Protein AF-A0A401QC01-F1 (afdb_monomer_lite)

Radius of gyration: 13.65 Å; chains: 1; bounding box: 38×26×32 Å

pLDDT: mean 96.96, std 3.57, range [67.38, 98.75]

Organism: Scyliorhinus torazame (NCBI:txid75743)

Foldseek 3Di:
DLAVVLLVVLVVQCVVALAAEDAQVCCCSNPPDDDYQADEDEAEAAPPVVVVPPVRVVVVVVLSVVSVCQSPDPPNDSRYGYYYYHCVRHVVVVVD

Sequence (96 aa):
TLLSEKVGQLMEWANRRAVIRMNGDKFRRFVRAPPRNYSIVVMFTALQPQRQCTVCKQVDEEYQILANSWRYSSSFINKLFFAMVDFDEGSDVFHQ

Secondary structure (DSSP, 8-state):
-HHHHHHHHHHHHHHH-SEEEE-HHHIIIIIISSP--SEEEEEEE--SGGG--HHHHHHHHHHHHHHHHHHTSTT--TTEEEEEEETTT-GGGGG-

Structure (mmCIF, N/CA/C/O backbone):
data_AF-A0A401QC01-F1
#
_entry.id   AF-A0A401QC01-F1
#
loop_
_atom_site.group_PDB
_atom_site.id
_atom_site.type_symbol
_atom_site.label_atom_id
_atom_site.label_alt_id
_atom_site.label_comp_id
_atom_site.label_asym_id
_atom_site.label_entity_id
_atom_site.label_seq_id
_atom_site.pdbx_PDB_ins_code
_atom_site.Cartn_x
_atom_site.Cartn_y
_atom_site.Cartn_z
_atom_site.occupancy
_atom_site.B_iso_or_equiv
_atom_site.auth_seq_id
_atom_site.auth_comp_id
_atom_site.auth_asym_id
_atom_site.auth_atom_id
_atom_site.pdbx_PDB_model_num
ATOM 1 N N . THR A 1 1 ? 15.649 4.694 -16.397 1.00 92.00 1 THR A N 1
ATOM 2 C CA . THR A 1 1 ? 15.240 3.319 -16.775 1.00 92.00 1 THR A CA 1
ATOM 3 C C . THR A 1 1 ? 13.912 3.022 -16.107 1.00 92.00 1 THR A C 1
ATOM 5 O O . THR A 1 1 ? 13.612 3.653 -15.099 1.00 92.00 1 THR A O 1
ATOM 8 N N . LEU A 1 2 ? 13.142 2.034 -16.580 1.00 96.75 2 LEU A N 1
ATOM 9 C CA . LEU A 1 2 ? 11.854 1.684 -15.957 1.00 96.75 2 LEU A CA 1
ATOM 10 C C . LEU A 1 2 ? 11.970 1.422 -14.440 1.00 96.75 2 LEU A C 1
ATOM 12 O O . LEU A 1 2 ? 11.094 1.805 -13.669 1.00 96.75 2 LEU A O 1
ATOM 16 N N . LEU A 1 3 ? 13.073 0.809 -13.988 1.00 98.00 3 LEU A N 1
ATOM 17 C CA . LEU A 1 3 ? 13.332 0.597 -12.561 1.00 98.00 3 LEU A CA 1
ATOM 18 C C . LEU A 1 3 ? 13.480 1.919 -11.792 1.00 98.00 3 LEU A C 1
ATOM 20 O O . LEU A 1 3 ? 12.869 2.073 -10.736 1.00 98.00 3 LEU A O 1
ATOM 24 N N . SER A 1 4 ? 14.272 2.867 -12.309 1.00 97.81 4 SER A N 1
ATOM 25 C CA . SER A 1 4 ? 14.483 4.156 -11.635 1.00 97.81 4 SER A CA 1
ATOM 26 C C . SER A 1 4 ? 13.198 4.978 -11.575 1.00 97.81 4 SER A C 1
ATOM 28 O O . SER A 1 4 ? 12.944 5.627 -10.569 1.00 97.81 4 SER A O 1
ATOM 30 N N . GLU A 1 5 ? 12.358 4.906 -12.610 1.00 98.31 5 GLU A N 1
ATOM 31 C CA . GLU A 1 5 ? 11.041 5.551 -12.632 1.00 98.31 5 GLU A CA 1
ATOM 32 C C . GLU A 1 5 ? 10.105 4.969 -11.570 1.00 98.31 5 GLU A C 1
ATOM 34 O O . GLU A 1 5 ? 9.464 5.721 -10.838 1.00 98.31 5 GLU A O 1
ATOM 39 N N . LYS A 1 6 ? 10.059 3.636 -11.430 1.00 98.56 6 LYS A N 1
ATOM 40 C CA . LYS A 1 6 ? 9.245 2.981 -10.394 1.00 98.56 6 LYS A CA 1
ATOM 41 C C . LYS A 1 6 ? 9.687 3.384 -8.989 1.00 98.56 6 LYS A C 1
ATOM 43 O O . LYS A 1 6 ? 8.842 3.725 -8.168 1.00 98.56 6 LYS A O 1
ATOM 48 N N . VAL A 1 7 ? 10.996 3.371 -8.724 1.00 98.44 7 VAL A N 1
ATOM 49 C CA . VAL A 1 7 ? 11.548 3.785 -7.424 1.00 98.44 7 VAL A CA 1
ATOM 50 C C . VAL A 1 7 ? 11.291 5.269 -7.166 1.00 98.44 7 VAL A C 1
ATOM 52 O O . VAL A 1 7 ? 10.894 5.624 -6.062 1.00 98.44 7 VAL A O 1
ATOM 55 N N . GLY A 1 8 ? 11.454 6.127 -8.177 1.00 98.44 8 GLY A N 1
ATOM 56 C CA . GLY A 1 8 ? 11.165 7.558 -8.075 1.00 98.44 8 GLY A CA 1
ATOM 57 C C . GLY A 1 8 ? 9.709 7.834 -7.692 1.00 98.44 8 GLY A C 1
ATOM 58 O O . GLY A 1 8 ? 9.461 8.580 -6.750 1.00 98.44 8 GLY A O 1
ATOM 59 N N . GLN A 1 9 ? 8.753 7.166 -8.346 1.00 98.38 9 GLN A N 1
ATOM 60 C CA . GLN A 1 9 ? 7.325 7.299 -8.024 1.00 98.38 9 GLN A CA 1
ATOM 61 C C . GLN A 1 9 ? 6.993 6.785 -6.617 1.00 98.38 9 GLN A C 1
ATOM 63 O O . GLN A 1 9 ? 6.269 7.445 -5.874 1.00 98.38 9 GLN A O 1
ATOM 68 N N . LEU A 1 10 ? 7.552 5.636 -6.218 1.00 98.56 10 LEU A N 1
ATOM 69 C CA . LEU A 1 10 ? 7.370 5.108 -4.863 1.00 98.56 10 LEU A CA 1
ATOM 70 C C . LEU A 1 10 ? 7.923 6.065 -3.801 1.00 98.56 10 LEU A C 1
ATOM 72 O O . LEU A 1 10 ? 7.256 6.293 -2.797 1.00 98.56 10 LEU A O 1
ATOM 76 N N . MET A 1 11 ? 9.092 6.665 -4.038 1.00 98.00 11 MET A N 1
ATOM 77 C CA . MET A 1 11 ? 9.675 7.675 -3.149 1.00 98.00 11 MET A CA 1
ATOM 78 C C . MET A 1 11 ? 8.820 8.938 -3.071 1.00 98.00 11 MET A C 1
ATOM 80 O O . MET A 1 11 ? 8.593 9.453 -1.980 1.00 98.00 11 MET A O 1
ATOM 84 N N . GLU A 1 12 ? 8.303 9.423 -4.201 1.00 97.81 12 GLU A N 1
ATOM 85 C CA . GLU A 1 12 ? 7.409 10.580 -4.222 1.00 97.81 12 GLU A CA 1
ATOM 86 C C . GLU A 1 12 ? 6.155 10.329 -3.370 1.00 97.81 12 GLU A C 1
ATOM 88 O O . GLU A 1 12 ? 5.779 11.164 -2.544 1.00 97.81 12 GLU A O 1
ATOM 93 N N . TRP A 1 13 ? 5.524 9.163 -3.518 1.00 98.25 13 TRP A N 1
ATOM 94 C CA . TRP A 1 13 ? 4.345 8.807 -2.728 1.00 98.25 13 TRP A CA 1
ATOM 95 C C . TRP A 1 13 ? 4.676 8.581 -1.254 1.00 98.25 13 TRP A C 1
ATOM 97 O O . TRP A 1 13 ? 3.963 9.110 -0.401 1.00 98.25 13 TRP A O 1
ATOM 107 N N . ALA A 1 14 ? 5.772 7.880 -0.956 1.00 96.56 14 ALA A N 1
ATOM 108 C CA . ALA A 1 14 ? 6.243 7.637 0.407 1.00 96.56 14 ALA A CA 1
ATOM 109 C C . ALA A 1 14 ? 6.622 8.933 1.139 1.00 96.56 14 ALA A C 1
ATOM 111 O O . ALA A 1 14 ? 6.482 9.005 2.357 1.00 96.56 14 ALA A O 1
ATOM 112 N N . ASN A 1 15 ? 7.032 9.975 0.406 1.00 94.19 15 ASN A N 1
ATOM 113 C CA . ASN A 1 15 ? 7.270 11.322 0.928 1.00 94.19 15 ASN A CA 1
ATOM 114 C C . ASN A 1 15 ? 5.980 12.118 1.157 1.00 94.19 15 ASN A C 1
ATOM 116 O O . ASN A 1 15 ? 5.967 13.028 1.983 1.00 94.19 15 ASN A O 1
ATOM 120 N N . ARG A 1 16 ? 4.859 11.755 0.530 1.00 96.00 16 ARG A N 1
ATOM 121 C CA . ARG A 1 16 ? 3.550 12.377 0.801 1.00 96.00 16 ARG A CA 1
ATOM 122 C C . ARG A 1 16 ? 2.791 11.682 1.929 1.00 96.00 16 ARG A C 1
ATOM 124 O O . ARG A 1 16 ? 2.152 12.361 2.724 1.00 96.00 16 ARG A O 1
ATOM 131 N N . ARG A 1 17 ? 2.851 10.350 2.009 1.00 96.50 17 ARG A N 1
ATOM 132 C CA . ARG A 1 17 ? 2.180 9.535 3.039 1.00 96.50 17 ARG A CA 1
ATOM 133 C C . ARG A 1 17 ? 3.043 8.336 3.416 1.00 96.50 17 ARG A C 1
ATOM 135 O O . ARG A 1 17 ? 3.678 7.757 2.545 1.00 96.50 17 ARG A O 1
ATOM 142 N N . ALA A 1 18 ? 3.030 7.949 4.691 1.00 97.31 18 ALA A N 1
ATOM 143 C CA . ALA A 1 18 ? 3.803 6.803 5.175 1.00 97.31 18 ALA A CA 1
ATOM 144 C C . ALA A 1 18 ? 3.342 5.468 4.559 1.00 97.31 18 ALA A C 1
ATOM 146 O O . ALA A 1 18 ? 4.174 4.617 4.256 1.00 97.31 18 ALA A O 1
ATOM 147 N N . VAL A 1 19 ? 2.034 5.315 4.311 1.00 98.56 19 VAL A N 1
ATOM 148 C CA . VAL A 1 19 ? 1.450 4.146 3.640 1.00 98.56 19 VAL A CA 1
ATOM 149 C C . VAL A 1 19 ? 0.894 4.532 2.268 1.00 98.56 19 VAL A C 1
ATOM 151 O O . VAL A 1 19 ? 0.051 5.424 2.139 1.00 98.56 19 VAL A O 1
ATOM 154 N N . ILE A 1 20 ? 1.345 3.835 1.226 1.00 98.56 20 ILE A N 1
ATOM 155 C CA . ILE A 1 20 ? 0.912 4.034 -0.159 1.00 98.56 20 ILE A CA 1
ATOM 156 C C . ILE A 1 20 ? -0.373 3.240 -0.413 1.00 98.56 20 ILE A C 1
ATOM 158 O O . ILE A 1 20 ? -0.370 2.012 -0.403 1.00 98.56 20 ILE A O 1
ATOM 162 N N . ARG A 1 21 ? -1.477 3.931 -0.704 1.00 98.19 21 ARG A N 1
ATOM 163 C CA . ARG A 1 21 ? -2.749 3.282 -1.053 1.00 98.19 21 ARG A CA 1
ATOM 164 C C . ARG A 1 21 ? -2.742 2.807 -2.511 1.00 98.19 21 ARG A C 1
ATOM 166 O O . ARG A 1 21 ? -2.475 3.595 -3.432 1.00 98.19 21 ARG A O 1
ATOM 173 N N . MET A 1 22 ? -3.004 1.520 -2.717 1.00 98.38 22 MET A N 1
ATOM 174 C CA . MET A 1 22 ? -2.938 0.846 -4.012 1.00 98.38 22 MET A CA 1
ATOM 175 C C . MET A 1 22 ? -4.282 0.219 -4.390 1.00 98.38 22 MET A C 1
ATOM 177 O O . MET A 1 22 ? -4.917 -0.442 -3.578 1.00 98.38 22 MET A O 1
ATOM 181 N N . ASN A 1 23 ? -4.657 0.382 -5.658 1.00 97.25 23 ASN A N 1
ATOM 182 C CA . ASN A 1 23 ? -5.655 -0.445 -6.332 1.00 97.25 23 ASN A CA 1
ATOM 183 C C . ASN A 1 23 ? -4.959 -1.615 -7.059 1.00 97.25 23 ASN A C 1
ATOM 185 O O . ASN A 1 23 ? -3.725 -1.731 -7.022 1.00 97.25 23 ASN A O 1
ATOM 189 N N . GLY A 1 24 ? -5.725 -2.438 -7.781 1.00 97.06 24 GLY A N 1
ATOM 190 C CA . GLY A 1 24 ? -5.193 -3.581 -8.534 1.00 97.06 24 GLY A CA 1
ATOM 191 C C . GLY A 1 24 ? -4.080 -3.226 -9.528 1.00 97.06 24 GLY A C 1
ATOM 192 O O . GLY A 1 24 ? -3.048 -3.902 -9.573 1.00 97.06 24 GLY A O 1
ATOM 193 N N . ASP A 1 25 ? -4.216 -2.122 -10.270 1.00 97.62 25 ASP A N 1
ATOM 194 C CA . ASP A 1 25 ? -3.207 -1.692 -11.250 1.00 97.62 25 ASP A CA 1
ATOM 195 C C . ASP A 1 25 ? -1.888 -1.282 -10.597 1.00 97.62 25 ASP A C 1
ATOM 197 O O . ASP A 1 25 ? -0.811 -1.710 -11.028 1.00 97.62 25 ASP A O 1
ATOM 201 N N . LYS A 1 26 ? -1.950 -0.479 -9.527 1.00 98.25 26 LYS A N 1
ATOM 202 C CA . LYS A 1 26 ? -0.754 -0.100 -8.764 1.00 98.25 26 LYS A CA 1
ATOM 203 C C . LYS A 1 26 ? -0.098 -1.332 -8.150 1.00 98.25 26 LYS A C 1
ATOM 205 O O . LYS A 1 26 ? 1.115 -1.495 -8.273 1.00 98.25 26 LYS A O 1
ATOM 210 N N . PHE A 1 27 ? -0.878 -2.229 -7.552 1.00 98.38 27 PHE A N 1
ATOM 211 C CA . PHE A 1 27 ? -0.346 -3.463 -6.983 1.00 98.38 27 PHE A CA 1
ATOM 212 C C . PHE A 1 27 ? 0.380 -4.301 -8.047 1.00 98.38 27 PHE A C 1
ATOM 214 O O . PHE A 1 27 ? 1.554 -4.648 -7.879 1.00 98.38 27 PHE A O 1
ATOM 221 N N . ARG A 1 28 ? -0.252 -4.540 -9.204 1.00 97.69 28 ARG A N 1
ATOM 222 C CA . ARG A 1 28 ? 0.384 -5.244 -10.326 1.00 97.69 28 ARG A CA 1
ATOM 223 C C . ARG A 1 28 ? 1.677 -4.566 -10.766 1.00 97.69 28 ARG A C 1
ATOM 225 O O . ARG A 1 28 ? 2.701 -5.234 -10.884 1.00 97.69 28 ARG A O 1
ATOM 232 N N . ARG A 1 29 ? 1.663 -3.247 -10.968 1.00 98.06 29 ARG A N 1
ATOM 233 C CA . ARG A 1 29 ? 2.817 -2.496 -11.482 1.00 98.06 29 ARG A CA 1
ATOM 234 C C . ARG A 1 29 ? 3.987 -2.446 -10.500 1.00 98.06 29 ARG A C 1
ATOM 236 O O . ARG A 1 29 ? 5.132 -2.644 -10.910 1.00 98.06 29 ARG A O 1
ATOM 243 N N . PHE A 1 30 ? 3.736 -2.152 -9.227 1.00 98.50 30 PHE A N 1
ATOM 244 C CA . PHE A 1 30 ? 4.796 -1.856 -8.258 1.00 98.50 30 PHE A CA 1
ATOM 245 C C . PHE A 1 30 ? 5.182 -3.051 -7.390 1.00 98.50 30 PHE A C 1
ATOM 247 O O . PHE A 1 30 ? 6.358 -3.151 -7.033 1.00 98.50 30 PHE A O 1
ATOM 254 N N . VAL A 1 31 ? 4.243 -3.959 -7.105 1.00 97.94 31 VAL A N 1
ATOM 255 C CA . VAL A 1 31 ? 4.452 -5.117 -6.221 1.00 97.94 31 VAL A CA 1
ATOM 256 C 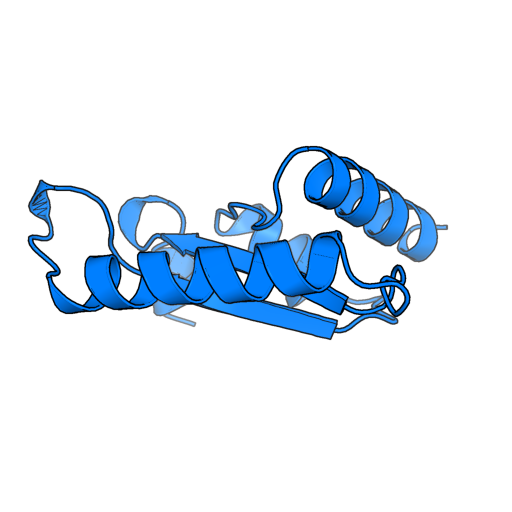C . VAL A 1 31 ? 4.727 -6.396 -7.008 1.00 97.94 31 VAL A C 1
ATOM 258 O O . VAL A 1 31 ? 5.632 -7.132 -6.635 1.00 97.94 31 VAL A O 1
ATOM 261 N N . ARG A 1 32 ? 4.002 -6.674 -8.103 1.00 97.00 32 ARG A N 1
ATOM 262 C CA . ARG A 1 32 ? 4.141 -7.943 -8.856 1.00 97.00 32 ARG A CA 1
ATOM 263 C C . ARG A 1 32 ? 5.109 -7.857 -10.035 1.00 97.00 32 ARG A C 1
ATOM 265 O O . ARG A 1 32 ? 5.958 -8.734 -10.180 1.00 97.00 32 ARG A O 1
ATOM 272 N N . ALA A 1 33 ? 5.022 -6.810 -10.851 1.00 97.94 33 ALA A N 1
ATOM 273 C CA . ALA A 1 33 ? 5.767 -6.725 -12.102 1.00 97.94 33 ALA A CA 1
ATOM 274 C C . ALA A 1 33 ? 7.268 -6.450 -11.871 1.00 97.94 33 ALA A C 1
ATOM 276 O O . ALA A 1 33 ? 7.616 -5.583 -11.052 1.00 97.94 33 ALA A O 1
ATOM 277 N N . PRO A 1 34 ? 8.173 -7.129 -12.600 1.00 97.44 34 PRO A N 1
ATOM 278 C CA . PRO A 1 34 ? 9.573 -6.730 -12.686 1.00 97.44 34 PRO A CA 1
ATOM 279 C C . PRO A 1 34 ? 9.723 -5.416 -13.485 1.00 97.44 34 PRO A C 1
ATOM 281 O O . PRO A 1 34 ? 8.785 -4.981 -14.154 1.00 97.44 34 PRO A O 1
ATOM 284 N N . PRO A 1 35 ? 10.885 -4.747 -13.420 1.00 97.75 35 PRO A N 1
ATOM 285 C CA . PRO A 1 35 ? 11.984 -4.985 -12.485 1.00 97.75 35 PRO A CA 1
ATOM 286 C C . PRO A 1 35 ? 11.663 -4.430 -11.085 1.00 97.75 35 PRO A C 1
ATOM 288 O O . PRO A 1 35 ? 10.882 -3.480 -10.950 1.00 97.75 35 PRO A O 1
ATOM 291 N N . ARG A 1 36 ? 12.276 -5.010 -10.044 1.00 98.31 36 ARG A N 1
ATOM 292 C CA . ARG A 1 36 ? 12.250 -4.501 -8.661 1.00 98.31 36 ARG A CA 1
ATOM 293 C C . ARG A 1 36 ? 13.607 -4.709 -7.995 1.00 98.31 36 ARG A C 1
ATOM 295 O O . ARG A 1 36 ? 14.235 -5.742 -8.189 1.00 98.31 36 ARG A O 1
ATOM 302 N N . ASN A 1 37 ? 14.029 -3.739 -7.194 1.00 97.94 37 ASN A N 1
ATOM 303 C CA . ASN A 1 37 ? 15.223 -3.813 -6.343 1.00 97.94 37 ASN A CA 1
ATOM 304 C C . ASN A 1 37 ? 14.943 -3.242 -4.940 1.00 97.94 37 ASN A C 1
ATOM 306 O O . ASN A 1 37 ? 15.833 -2.667 -4.308 1.00 97.94 37 ASN A O 1
ATOM 310 N N . TYR A 1 38 ? 13.685 -3.357 -4.523 1.00 98.44 38 TYR A N 1
ATOM 311 C CA . TYR A 1 38 ? 13.098 -2.852 -3.293 1.00 98.44 38 TYR A CA 1
ATOM 312 C C . TYR A 1 38 ? 12.067 -3.869 -2.789 1.00 98.44 38 TYR A C 1
ATOM 314 O O . TYR A 1 38 ? 11.490 -4.627 -3.578 1.00 98.44 38 TYR A O 1
ATOM 322 N N . SER A 1 39 ? 11.814 -3.847 -1.488 1.00 98.50 39 SER A N 1
ATOM 323 C CA . SER A 1 39 ? 10.757 -4.597 -0.820 1.00 98.50 39 SER A CA 1
ATOM 324 C C . SER A 1 39 ? 9.538 -3.705 -0.596 1.00 98.50 39 SER A C 1
ATOM 326 O O . SER A 1 39 ? 9.664 -2.496 -0.393 1.00 98.50 39 SER A O 1
ATOM 328 N N . ILE A 1 40 ? 8.349 -4.305 -0.624 1.00 98.38 40 ILE A N 1
ATOM 329 C CA . ILE A 1 40 ? 7.104 -3.642 -0.232 1.00 98.38 40 ILE A CA 1
ATOM 330 C C . ILE A 1 40 ? 6.412 -4.536 0.790 1.00 98.38 40 ILE A C 1
ATOM 332 O O . ILE A 1 40 ? 6.144 -5.701 0.501 1.00 98.38 40 ILE A O 1
ATOM 336 N N . VAL A 1 41 ? 6.121 -3.986 1.965 1.00 98.56 41 VAL A N 1
ATOM 337 C CA . VAL A 1 41 ? 5.203 -4.599 2.930 1.00 98.56 41 VAL A CA 1
ATOM 338 C C . VAL A 1 41 ? 3.807 -4.133 2.539 1.00 98.56 41 VAL A C 1
ATOM 340 O O . VAL A 1 41 ? 3.593 -2.931 2.391 1.00 98.56 41 VAL A O 1
ATOM 343 N N . VAL A 1 42 ? 2.876 -5.062 2.324 1.00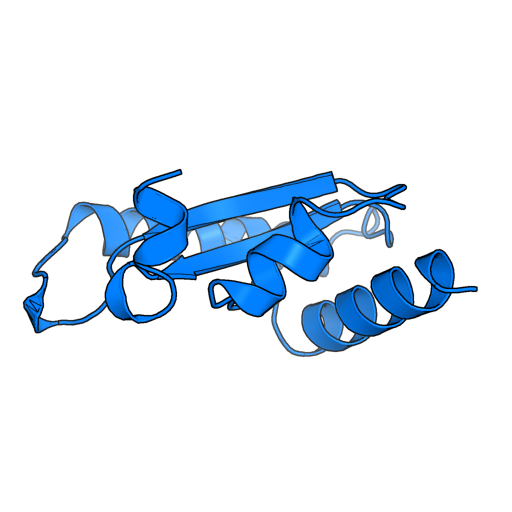 98.50 42 VAL A N 1
ATOM 344 C CA . VAL A 1 42 ? 1.508 -4.741 1.898 1.00 98.50 42 VAL A CA 1
ATOM 345 C C . VAL A 1 42 ? 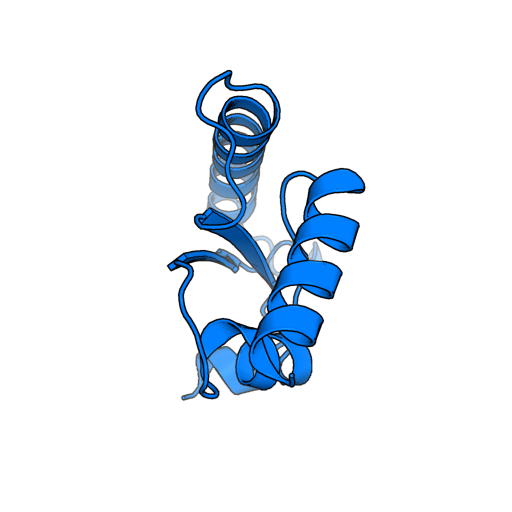0.527 -5.191 2.970 1.00 98.50 42 VAL A C 1
ATOM 347 O O . VAL A 1 42 ? 0.473 -6.377 3.288 1.00 98.50 42 VAL A O 1
ATOM 350 N N . MET A 1 43 ? -0.264 -4.258 3.495 1.00 98.62 43 MET A N 1
ATOM 351 C CA . MET A 1 43 ? -1.424 -4.569 4.325 1.00 98.62 43 MET A CA 1
ATOM 352 C C . MET A 1 43 ? -2.661 -4.759 3.440 1.00 98.62 43 MET A C 1
ATOM 354 O O . MET A 1 43 ? -3.134 -3.819 2.798 1.00 98.62 43 MET A O 1
ATOM 358 N N . PHE A 1 44 ? -3.197 -5.974 3.420 1.00 98.25 44 PHE A N 1
ATOM 359 C CA . PHE A 1 44 ? -4.504 -6.264 2.835 1.00 98.25 44 PHE A CA 1
ATOM 360 C C . PHE A 1 44 ? -5.585 -5.994 3.877 1.00 98.25 44 PHE A C 1
ATOM 362 O O . PHE A 1 44 ? -5.504 -6.506 4.992 1.00 98.25 44 PHE A O 1
ATOM 369 N N . THR A 1 45 ? -6.565 -5.159 3.539 1.00 98.56 45 THR A N 1
ATOM 370 C CA . THR A 1 45 ? -7.534 -4.642 4.514 1.00 98.56 45 THR A CA 1
ATOM 371 C C . THR A 1 45 ? -8.927 -4.451 3.910 1.00 98.56 45 THR A C 1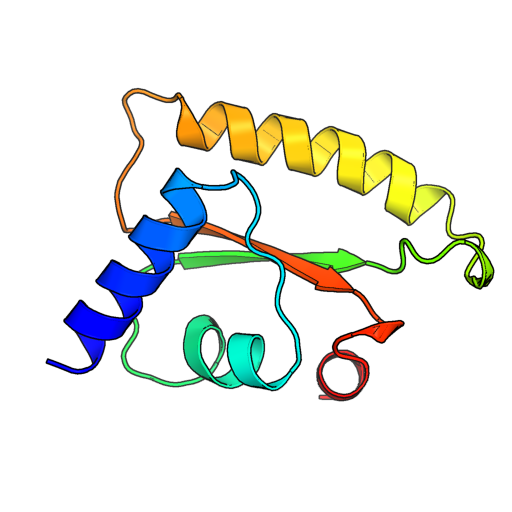
ATOM 373 O O . THR A 1 45 ? -9.121 -4.615 2.709 1.00 98.56 45 THR A O 1
ATOM 376 N N . ALA A 1 46 ? -9.900 -4.106 4.749 1.00 98.38 46 ALA A N 1
ATOM 377 C CA . ALA A 1 46 ? -11.267 -3.759 4.366 1.00 98.38 46 ALA A CA 1
ATOM 378 C C . ALA A 1 46 ? -11.794 -2.674 5.321 1.00 98.38 46 ALA A C 1
ATOM 380 O O . ALA A 1 46 ? -12.516 -2.961 6.279 1.00 98.38 46 ALA A O 1
ATOM 381 N N . LEU A 1 47 ? -11.371 -1.425 5.107 1.00 97.94 47 LEU A N 1
ATOM 382 C CA . LEU A 1 47 ? -11.648 -0.313 6.026 1.00 97.94 47 LEU A CA 1
ATOM 383 C C . LEU A 1 47 ? -12.974 0.390 5.741 1.00 97.94 47 LEU A C 1
ATOM 385 O O . LEU A 1 47 ? -13.428 1.194 6.560 1.00 97.94 47 LEU A O 1
ATOM 389 N N . GLN A 1 48 ? -13.602 0.097 4.603 1.00 97.56 48 GLN A N 1
ATOM 390 C CA . GLN A 1 48 ? -14.870 0.712 4.253 1.00 97.56 48 GLN A CA 1
ATOM 391 C C . GLN A 1 48 ? -15.952 0.419 5.315 1.00 97.56 48 GLN A C 1
ATOM 393 O O . GLN A 1 48 ? -16.107 -0.737 5.727 1.00 97.56 48 GLN A O 1
ATOM 398 N N . PRO A 1 49 ? -16.730 1.425 5.770 1.00 96.31 49 PRO A N 1
ATOM 399 C CA . PRO A 1 49 ? -17.664 1.265 6.887 1.00 96.31 49 PRO A CA 1
ATOM 400 C C . PRO A 1 49 ? -18.672 0.122 6.717 1.00 96.31 49 PRO A C 1
ATOM 402 O O . PRO A 1 49 ? -18.975 -0.564 7.694 1.00 96.31 49 PRO A O 1
ATOM 405 N N . GLN A 1 50 ? -19.139 -0.134 5.489 1.00 97.25 50 GLN A N 1
ATOM 406 C CA . GLN A 1 50 ? -20.077 -1.217 5.171 1.00 97.25 50 GLN A CA 1
ATOM 407 C C . GLN A 1 50 ? -19.515 -2.621 5.430 1.00 97.25 50 GLN A C 1
ATOM 409 O O . GLN A 1 50 ? -20.285 -3.567 5.560 1.00 97.25 50 GLN A O 1
ATOM 414 N N . ARG A 1 51 ? -18.186 -2.774 5.508 1.00 96.94 51 ARG A N 1
ATOM 415 C CA . ARG A 1 51 ? -17.525 -4.054 5.798 1.00 96.94 51 ARG A CA 1
ATOM 416 C C . ARG A 1 51 ? -17.499 -4.379 7.287 1.00 96.94 51 ARG A C 1
ATOM 418 O O . ARG A 1 51 ? -17.292 -5.534 7.633 1.00 96.94 51 ARG A O 1
ATOM 425 N N . GLN A 1 52 ? -17.675 -3.375 8.153 1.00 97.31 52 GLN A N 1
ATOM 426 C CA . GLN A 1 52 ? -17.677 -3.520 9.616 1.00 97.31 52 GLN A CA 1
ATOM 427 C C . GLN A 1 52 ? -16.481 -4.329 10.174 1.00 97.31 52 GLN A C 1
ATOM 429 O O . GLN A 1 52 ? -16.584 -4.971 11.216 1.00 97.31 52 GLN A O 1
ATOM 434 N N . CYS A 1 53 ? -15.318 -4.290 9.509 1.00 98.12 53 CYS A N 1
ATOM 435 C CA . CYS A 1 53 ? -14.146 -5.065 9.918 1.00 98.12 53 CYS A CA 1
ATOM 436 C C . CYS A 1 53 ? -13.395 -4.384 11.075 1.00 98.12 53 CYS A C 1
ATOM 438 O O . CYS A 1 53 ? -12.514 -3.551 10.860 1.00 98.12 53 CYS A O 1
ATOM 440 N N . THR A 1 54 ? -13.720 -4.743 12.318 1.00 98.00 54 THR A N 1
ATOM 441 C CA . THR A 1 54 ? -13.063 -4.181 13.515 1.00 98.00 54 THR A CA 1
ATOM 442 C C . THR A 1 54 ? -11.568 -4.499 13.569 1.00 98.00 54 THR A C 1
ATOM 444 O O . THR A 1 54 ? -10.768 -3.608 13.839 1.00 98.00 54 THR A O 1
ATOM 447 N N . VAL A 1 55 ? -11.177 -5.735 13.238 1.00 98.19 55 VAL A N 1
ATOM 448 C CA . VAL A 1 55 ? -9.761 -6.153 13.225 1.00 98.19 55 VAL A CA 1
ATOM 449 C C . VAL A 1 55 ? -8.959 -5.342 12.206 1.00 98.19 55 VAL A C 1
ATOM 451 O O . VAL A 1 55 ? -7.848 -4.915 12.498 1.00 98.19 55 VAL A O 1
ATOM 454 N N . CYS A 1 56 ? -9.539 -5.059 11.036 1.00 98.38 56 CYS A N 1
ATOM 455 C CA . CYS A 1 56 ? -8.888 -4.263 9.997 1.00 98.38 56 CYS A CA 1
ATOM 456 C C . CYS A 1 56 ? -8.557 -2.846 10.483 1.00 98.38 56 CYS A C 1
ATOM 458 O O . CYS A 1 56 ? -7.494 -2.329 10.159 1.00 98.38 56 CYS A O 1
ATOM 460 N N . LYS A 1 57 ? -9.451 -2.232 11.271 1.00 98.06 57 LYS A N 1
ATOM 461 C CA . LYS A 1 57 ? -9.233 -0.899 11.851 1.00 98.06 57 LYS A CA 1
ATOM 462 C C . LYS A 1 57 ? -8.113 -0.912 12.890 1.00 98.06 57 LYS A C 1
ATOM 464 O O . LYS A 1 57 ? -7.210 -0.094 12.803 1.00 98.06 57 LYS A O 1
ATOM 469 N N . GLN A 1 58 ? -8.137 -1.879 13.809 1.00 98.12 58 GLN A N 1
ATOM 470 C CA . GLN A 1 58 ? -7.098 -2.024 14.838 1.00 98.12 58 GLN A CA 1
ATOM 471 C C . GLN A 1 58 ? -5.713 -2.260 14.222 1.00 98.12 58 GLN A C 1
ATOM 473 O O . GLN A 1 58 ? -4.728 -1.672 14.649 1.00 98.12 58 GLN A O 1
ATOM 478 N N . VAL A 1 59 ? -5.632 -3.097 13.185 1.00 98.38 59 VAL A N 1
ATOM 479 C CA . VAL A 1 59 ? -4.365 -3.355 12.490 1.00 98.38 59 VAL A CA 1
ATOM 480 C C . VAL A 1 59 ? -3.914 -2.143 11.672 1.00 98.38 59 VAL A C 1
ATOM 482 O O . VAL A 1 59 ? -2.715 -1.886 11.628 1.00 98.38 59 VAL A O 1
ATOM 485 N N . ASP A 1 60 ? -4.825 -1.382 11.050 1.00 98.50 60 ASP A N 1
ATOM 486 C CA . ASP A 1 60 ? -4.458 -0.147 10.338 1.00 98.50 60 ASP A CA 1
ATOM 487 C C . ASP A 1 60 ? -3.809 0.868 11.284 1.00 98.50 60 ASP A C 1
ATOM 489 O O . ASP A 1 60 ? -2.769 1.414 10.932 1.00 98.50 60 ASP A O 1
ATOM 493 N N . GLU A 1 61 ? -4.336 1.054 12.497 1.00 98.38 61 GLU A N 1
ATOM 494 C CA . GLU A 1 61 ? -3.742 1.943 13.508 1.00 98.38 61 GLU A CA 1
ATOM 495 C C . GLU A 1 61 ? -2.271 1.582 13.793 1.00 98.38 61 GLU A C 1
ATOM 497 O O . GLU A 1 61 ? -1.380 2.426 13.649 1.00 98.38 61 GLU A O 1
ATOM 502 N N . GLU A 1 62 ? -1.991 0.309 14.078 1.00 98.62 62 GLU A N 1
ATOM 503 C CA . GLU A 1 62 ? -0.628 -0.184 14.318 1.00 98.62 62 GLU A CA 1
ATOM 504 C C . GLU A 1 62 ? 0.255 -0.106 13.062 1.00 98.62 62 GLU A C 1
ATOM 506 O O . GLU A 1 62 ? 1.444 0.228 13.120 1.00 98.62 62 GLU A O 1
ATOM 511 N N . TYR A 1 63 ? -0.324 -0.369 11.891 1.00 98.75 63 TYR A N 1
ATOM 512 C CA . TYR A 1 63 ? 0.389 -0.316 10.621 1.00 98.75 63 TYR A CA 1
ATOM 513 C C . TYR A 1 63 ? 0.787 1.117 10.243 1.00 98.75 63 TYR A C 1
ATOM 515 O O . TYR A 1 63 ? 1.892 1.336 9.736 1.00 98.75 63 TYR A O 1
ATOM 523 N N . GLN A 1 64 ? -0.063 2.109 10.536 1.00 98.56 64 GLN A N 1
ATOM 524 C CA . GLN A 1 64 ? 0.279 3.524 10.391 1.00 98.56 64 GLN A CA 1
ATOM 525 C C . GLN A 1 64 ? 1.425 3.913 11.325 1.00 98.56 64 GLN A C 1
ATOM 527 O O . GLN A 1 64 ? 2.329 4.632 10.891 1.00 98.56 64 GLN A O 1
ATOM 532 N N . ILE A 1 65 ? 1.424 3.449 12.580 1.00 98.44 65 ILE A N 1
ATOM 533 C CA . ILE A 1 65 ? 2.523 3.710 13.521 1.00 98.44 65 ILE A CA 1
ATOM 534 C C . ILE A 1 65 ? 3.828 3.152 12.948 1.00 98.44 65 ILE A C 1
ATOM 536 O O . ILE A 1 65 ? 4.783 3.908 12.764 1.00 98.44 65 ILE A O 1
ATOM 540 N N . LEU A 1 66 ? 3.845 1.873 12.558 1.00 98.31 66 LEU A N 1
ATOM 541 C CA . LEU A 1 66 ? 5.019 1.217 11.977 1.00 98.31 66 LEU A CA 1
ATOM 542 C C . LEU A 1 66 ? 5.555 1.955 10.739 1.00 98.31 66 LEU A C 1
ATOM 544 O O . LEU A 1 66 ? 6.755 2.228 10.639 1.00 98.31 66 LEU A O 1
ATOM 548 N N . ALA A 1 67 ? 4.676 2.301 9.797 1.00 98.31 67 ALA A N 1
ATOM 549 C CA . ALA A 1 67 ? 5.068 2.987 8.571 1.00 98.31 67 ALA A CA 1
ATOM 550 C C . ALA A 1 67 ? 5.613 4.401 8.845 1.00 98.31 67 ALA A C 1
ATOM 552 O O . ALA A 1 67 ? 6.576 4.828 8.202 1.00 98.31 67 ALA A O 1
ATOM 553 N N . ASN A 1 68 ? 5.039 5.127 9.811 1.00 98.06 68 ASN A N 1
ATOM 554 C CA . ASN A 1 68 ? 5.556 6.429 10.231 1.00 98.06 68 ASN A CA 1
ATOM 555 C C . ASN A 1 68 ? 6.918 6.294 10.919 1.00 98.06 68 ASN A C 1
ATOM 557 O O . ASN A 1 68 ? 7.837 7.043 10.587 1.00 98.06 68 ASN A O 1
ATOM 561 N N . SER A 1 69 ? 7.093 5.316 11.811 1.00 97.75 69 SER A N 1
ATOM 562 C CA . SER A 1 69 ? 8.388 5.040 12.441 1.00 97.75 69 SER A CA 1
ATOM 563 C C . SER A 1 69 ? 9.474 4.759 11.402 1.00 97.75 69 SER A C 1
ATOM 565 O O . SER A 1 69 ? 10.583 5.272 11.530 1.00 97.75 69 SER A O 1
ATOM 567 N N . TRP A 1 70 ? 9.157 4.012 10.338 1.00 97.06 70 TRP A N 1
ATOM 568 C CA . TRP A 1 70 ? 10.082 3.811 9.221 1.00 97.06 70 TRP A CA 1
ATOM 569 C C . TRP A 1 70 ? 10.400 5.114 8.485 1.00 97.06 70 TRP A C 1
ATOM 571 O O . TRP A 1 70 ? 11.568 5.424 8.264 1.00 97.06 70 TRP A O 1
ATOM 581 N N . ARG A 1 71 ? 9.374 5.893 8.129 1.00 94.88 71 ARG A N 1
ATOM 582 C CA . ARG A 1 71 ? 9.523 7.153 7.388 1.00 94.88 71 ARG A CA 1
ATOM 583 C C . ARG A 1 71 ? 10.440 8.156 8.096 1.00 94.88 71 ARG A C 1
ATOM 585 O O . ARG A 1 71 ? 11.191 8.857 7.426 1.00 94.88 71 ARG A O 1
ATOM 592 N N . TYR A 1 72 ? 10.353 8.248 9.421 1.00 95.06 72 TYR A N 1
ATOM 593 C CA . TYR A 1 72 ? 11.151 9.183 10.224 1.00 95.06 72 TYR A CA 1
ATOM 594 C C . TYR A 1 72 ? 12.450 8.573 10.771 1.00 95.06 72 TYR A C 1
ATOM 596 O O . TYR A 1 72 ? 13.207 9.257 11.457 1.00 95.06 72 TYR A O 1
ATOM 604 N N . SER A 1 73 ? 12.728 7.303 10.474 1.00 96.00 73 SER A N 1
ATOM 605 C CA . SER A 1 73 ? 13.959 6.641 10.899 1.00 96.00 73 SER A CA 1
ATOM 606 C C . SER A 1 73 ? 15.172 7.185 10.146 1.00 96.00 73 SER A C 1
ATOM 608 O O . SER A 1 73 ? 15.128 7.401 8.936 1.00 96.00 73 SER A O 1
ATOM 610 N N . SER A 1 74 ? 16.311 7.293 10.832 1.00 94.00 74 SER A N 1
ATOM 611 C CA . SER A 1 74 ? 17.612 7.548 10.194 1.00 94.00 74 SER A CA 1
ATOM 612 C C . SER A 1 74 ? 18.034 6.435 9.227 1.00 94.00 74 SER A C 1
ATOM 614 O O . SER A 1 74 ? 18.904 6.643 8.388 1.00 94.00 74 SER A O 1
ATOM 616 N N . SER A 1 75 ? 17.411 5.257 9.330 1.00 92.12 75 SER A N 1
ATOM 617 C CA . SER A 1 75 ? 17.630 4.120 8.430 1.00 92.12 75 SER A CA 1
ATOM 618 C C . SER A 1 75 ? 16.773 4.174 7.161 1.00 92.12 75 SER A C 1
ATOM 620 O O . SER A 1 75 ? 16.857 3.258 6.343 1.00 92.12 75 SER A O 1
ATOM 622 N N . PHE A 1 76 ? 15.937 5.205 6.990 1.00 91.00 76 PHE A N 1
ATOM 623 C CA . PHE A 1 76 ? 15.062 5.342 5.831 1.00 91.00 76 PHE A CA 1
ATOM 624 C C . PHE A 1 76 ? 15.858 5.356 4.518 1.00 91.00 76 PHE A C 1
ATOM 626 O O . PHE A 1 76 ? 16.722 6.202 4.290 1.00 91.00 76 PHE A O 1
ATOM 633 N N . ILE A 1 77 ? 15.531 4.419 3.625 1.00 93.62 77 ILE A N 1
ATOM 634 C CA . ILE A 1 77 ? 16.138 4.273 2.297 1.00 93.62 77 ILE A CA 1
ATOM 635 C C . ILE A 1 77 ? 15.087 3.858 1.263 1.00 93.62 77 ILE A C 1
ATOM 637 O O . ILE A 1 77 ? 14.070 3.247 1.590 1.00 93.62 77 ILE A O 1
ATOM 641 N N . ASN A 1 78 ? 15.376 4.080 -0.022 1.00 94.69 78 ASN A N 1
ATOM 642 C CA . ASN A 1 78 ? 14.499 3.742 -1.156 1.00 94.69 78 ASN A CA 1
ATOM 643 C C . ASN A 1 78 ? 14.403 2.231 -1.478 1.00 94.69 78 ASN A C 1
ATOM 645 O O . ASN A 1 78 ? 14.172 1.839 -2.625 1.00 94.69 78 ASN A O 1
ATOM 649 N N . LYS A 1 79 ? 14.621 1.380 -0.471 1.00 97.44 79 LYS A N 1
ATOM 650 C CA . LYS A 1 79 ? 14.638 -0.084 -0.571 1.00 97.44 79 LYS A CA 1
ATOM 651 C C . LYS A 1 79 ? 13.477 -0.755 0.150 1.00 97.44 79 LYS A C 1
ATOM 653 O O . LYS A 1 79 ? 13.277 -1.945 -0.072 1.00 97.44 79 LYS A O 1
ATOM 658 N N . LEU A 1 80 ? 12.714 -0.027 0.964 1.00 98.12 80 LEU A N 1
ATOM 659 C CA . LEU A 1 80 ? 11.552 -0.547 1.676 1.00 98.12 80 LEU A CA 1
ATOM 660 C C . LEU A 1 80 ? 10.418 0.478 1.662 1.00 98.12 80 LEU A C 1
ATOM 662 O O . LEU A 1 80 ? 10.615 1.637 2.027 1.00 98.12 80 LEU A O 1
ATOM 666 N N . PHE A 1 81 ? 9.229 0.025 1.273 1.00 98.56 81 PHE A N 1
ATOM 667 C CA . PHE A 1 81 ? 8.017 0.837 1.224 1.00 98.56 81 PHE A CA 1
ATOM 668 C C . PHE A 1 81 ? 6.854 0.127 1.920 1.00 98.56 81 PHE A C 1
ATOM 670 O O . PHE A 1 81 ? 6.777 -1.103 1.917 1.00 98.56 81 PHE A O 1
ATOM 677 N N . PHE A 1 82 ? 5.931 0.915 2.469 1.00 98.69 82 PHE A N 1
ATOM 678 C CA . PHE A 1 82 ? 4.699 0.435 3.089 1.00 98.69 82 PHE A CA 1
ATOM 679 C C . PHE A 1 82 ? 3.518 0.787 2.193 1.00 98.69 82 PHE A C 1
ATOM 681 O O . PHE A 1 82 ? 3.412 1.910 1.692 1.00 98.69 82 PHE A O 1
ATOM 688 N N . ALA A 1 83 ? 2.638 -0.178 1.966 1.00 98.69 83 ALA A N 1
ATOM 689 C CA . ALA A 1 83 ? 1.476 -0.014 1.113 1.00 98.69 83 ALA A CA 1
ATOM 690 C C . ALA A 1 83 ? 0.256 -0.713 1.706 1.00 98.69 83 ALA A C 1
ATOM 692 O O . ALA A 1 83 ? 0.377 -1.628 2.515 1.00 98.69 83 ALA A O 1
ATOM 693 N N . MET A 1 84 ? -0.927 -0.304 1.267 1.00 98.69 84 MET A N 1
ATOM 694 C CA . MET A 1 84 ? -2.171 -0.997 1.581 1.00 98.69 84 MET A CA 1
ATOM 695 C C . MET A 1 84 ? -2.987 -1.231 0.315 1.00 98.69 84 MET A C 1
ATOM 697 O O . MET A 1 84 ? -2.973 -0.394 -0.594 1.00 98.69 84 MET A O 1
ATOM 701 N N . VAL A 1 85 ? -3.713 -2.344 0.284 1.00 98.62 85 VAL A N 1
ATOM 702 C CA . VAL A 1 85 ? -4.767 -2.615 -0.698 1.00 98.62 85 VAL A CA 1
ATOM 703 C C . VAL 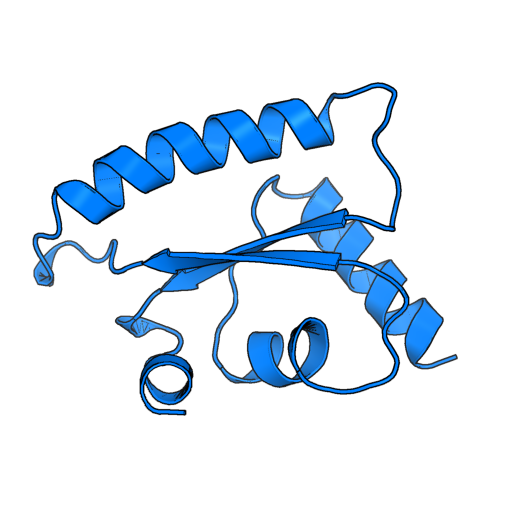A 1 85 ? -6.053 -2.848 0.083 1.00 98.62 85 VAL A C 1
ATOM 705 O O . VAL A 1 85 ? -6.145 -3.793 0.869 1.00 98.62 85 VAL A O 1
ATOM 708 N N . ASP A 1 86 ? -7.026 -1.963 -0.108 1.00 98.44 86 ASP A N 1
ATOM 709 C CA . ASP A 1 86 ? -8.365 -2.130 0.451 1.00 98.44 86 ASP A CA 1
ATOM 710 C C . ASP A 1 86 ? -9.193 -3.032 -0.473 1.00 98.44 86 ASP A C 1
ATOM 712 O O . ASP A 1 86 ? -9.131 -2.890 -1.698 1.00 98.44 86 ASP A O 1
ATOM 716 N N . PHE A 1 87 ? -9.954 -3.961 0.101 1.00 97.88 87 PHE A N 1
ATOM 717 C CA . PHE A 1 87 ? -10.793 -4.904 -0.633 1.00 97.88 87 PHE A CA 1
ATOM 718 C C . PHE A 1 87 ? -11.717 -4.212 -1.636 1.00 97.88 87 PHE A C 1
ATOM 720 O O . PHE A 1 87 ? -11.853 -4.679 -2.764 1.00 97.88 87 PHE A O 1
ATOM 727 N N . ASP A 1 88 ? -12.315 -3.080 -1.265 1.00 97.00 88 ASP A N 1
ATOM 728 C CA . ASP A 1 88 ? -13.250 -2.368 -2.137 1.00 97.00 88 ASP A CA 1
ATOM 729 C C . ASP A 1 88 ? -12.539 -1.567 -3.255 1.00 97.00 88 ASP A C 1
ATOM 731 O O . ASP A 1 88 ? -13.180 -1.146 -4.215 1.00 97.00 88 ASP A O 1
ATOM 735 N N . GLU A 1 89 ? -11.211 -1.395 -3.185 1.00 96.00 89 GLU A N 1
ATOM 736 C CA . GLU A 1 89 ? -10.394 -0.688 -4.192 1.00 96.00 89 GLU A CA 1
ATOM 737 C C . GLU A 1 89 ? -9.539 -1.619 -5.068 1.00 96.00 89 GLU A C 1
ATOM 739 O O . GLU A 1 89 ? -9.012 -1.202 -6.104 1.00 96.00 89 GLU A O 1
ATOM 744 N N . GLY A 1 90 ? -9.363 -2.873 -4.657 1.00 95.31 90 GLY A N 1
ATOM 745 C CA . GLY A 1 90 ? -8.497 -3.842 -5.325 1.00 95.31 90 GLY A CA 1
ATOM 746 C C . GLY A 1 90 ? -8.975 -5.274 -5.147 1.00 95.31 90 GLY A C 1
ATOM 747 O O . GLY A 1 90 ? -8.154 -6.158 -4.912 1.00 95.31 90 GLY A O 1
ATOM 748 N N . SER A 1 91 ? -10.288 -5.503 -5.216 1.00 93.88 91 SER A N 1
ATOM 749 C CA . SER A 1 91 ? -10.912 -6.816 -5.000 1.00 93.88 91 SER A CA 1
ATOM 750 C C . SER A 1 91 ? -10.313 -7.913 -5.882 1.00 93.88 91 SER A C 1
ATOM 752 O O . SER A 1 91 ? -10.161 -9.049 -5.441 1.00 93.88 91 SER A O 1
ATOM 754 N N . ASP A 1 92 ? -9.892 -7.576 -7.098 1.00 94.62 92 ASP A N 1
ATOM 755 C CA . ASP A 1 92 ? -9.214 -8.469 -8.036 1.00 94.62 92 ASP A CA 1
ATOM 756 C C . ASP A 1 92 ? -7.869 -9.000 -7.513 1.00 94.62 92 ASP A C 1
ATOM 758 O O . ASP A 1 92 ? -7.455 -10.093 -7.888 1.00 94.62 92 ASP A O 1
ATOM 762 N N . VAL A 1 93 ? -7.195 -8.270 -6.622 1.00 96.25 93 VAL A N 1
ATOM 763 C CA . VAL A 1 93 ? -5.940 -8.707 -5.990 1.00 96.25 93 VAL A CA 1
ATOM 764 C C . VAL A 1 93 ? -6.176 -9.800 -4.945 1.00 96.25 93 VAL A C 1
ATOM 766 O O . VAL A 1 93 ? -5.309 -10.648 -4.753 1.00 96.25 93 VAL A O 1
ATOM 769 N N . PHE A 1 94 ? -7.339 -9.811 -4.289 1.00 94.94 94 PHE A N 1
ATOM 770 C CA . PHE A 1 94 ? -7.681 -10.785 -3.242 1.00 94.94 94 PHE A CA 1
ATOM 771 C C . PHE A 1 94 ? -8.069 -12.165 -3.794 1.00 94.94 94 PHE A C 1
ATOM 773 O O . PHE A 1 94 ? -8.183 -13.115 -3.026 1.00 94.94 94 PHE A O 1
ATOM 780 N N . HIS A 1 95 ? -8.266 -12.276 -5.110 1.00 87.81 95 HIS A N 1
ATOM 781 C CA . HIS A 1 95 ? -8.677 -13.506 -5.796 1.00 87.81 95 HIS A CA 1
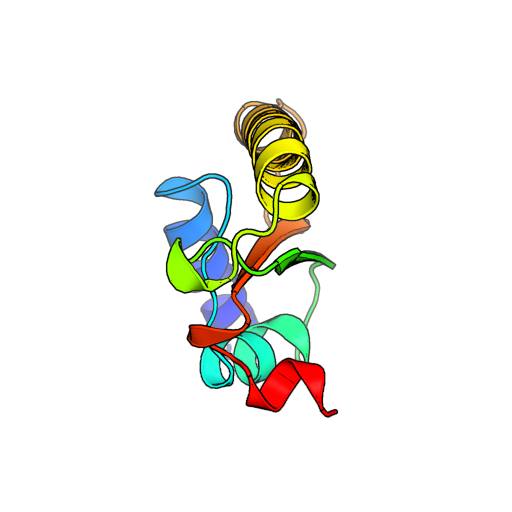ATOM 782 C C . HIS A 1 95 ? -7.567 -14.094 -6.691 1.00 87.81 95 HIS A C 1
ATOM 784 O O . HIS A 1 95 ? -7.860 -14.907 -7.567 1.00 87.81 95 HIS A O 1
ATOM 790 N N . GLN A 1 96 ? -6.315 -13.653 -6.512 1.00 67.38 96 GLN A N 1
ATOM 791 C CA . GLN A 1 96 ? -5.140 -14.096 -7.282 1.00 67.38 96 GLN A CA 1
ATOM 792 C C . GLN A 1 96 ? -4.309 -15.160 -6.577 1.00 67.38 96 GLN A C 1
ATOM 794 O O . GLN A 1 96 ? -4.147 -15.062 -5.341 1.00 67.38 96 GLN A O 1
#

InterPro domains:
  IPR021149 MAGT1/OST3/OST6 [PF04756] (9-96)
  IPR036249 Thioredoxin-like superfamily [SSF52833] (13-95)